Protein AF-A0A219AH84-F1 (afdb_monomer_lite)

Foldseek 3Di:
DQPFDPVQWDWDQDPNWIKTFDTPFLVNQVVVCVVQVWDKFKWKLAQLDPDIDTDCPQVCVVVRHFKDKDLDDQKDKAFPPHPCPVVCPVVLVVLVVVLVPDDPVVVVVDCQVVQSVARKIFMGGNNHGDDIGHLVNQSNPRSMMMMGMIITGDDD

Sequence (156 aa):
METFNSEKLSSYQIDRQKVATGFATYTDTESYAAKFGGKVVEIGFRDGNYNPEITSDGRLIEKKLYYFVDAGPEYRFIHSSDAGFRHYADELQKIKAKIDQLSPEEKYISNAEIEIAEDPIIVLKNNHFESVTSRERSKYLKHAKVYEIGVLLPQS

Radius of gyration: 16.6 Å; chains: 1; bounding box: 40×35×42 Å

Secondary structure (DSSP, 8-state):
---S-GGG-EEEEETTEEEEE--SSHHHHHHHHHHHT-EEEEEEE-SSSS--EEE-TT-HHHHT-SEEEE--TTEEEEETTSGGGGGGHHHHHHHHHHHHTS-HHHHHH-SHHHHHHSSEEEEEETTEEEEEEEHHHHTT-TT-EEEEEEEEPPP-

pLDDT: mean 88.36, std 8.26, range [47.28, 97.0]

Structure (mmCIF, N/CA/C/O backbone):
data_AF-A0A219AH84-F1
#
_entry.id   AF-A0A219AH84-F1
#
loop_
_atom_site.group_PDB
_atom_site.id
_atom_site.type_symbol
_atom_site.label_atom_id
_atom_site.label_alt_id
_atom_site.label_comp_id
_atom_site.label_asym_id
_atom_site.label_entity_id
_atom_site.label_seq_id
_atom_site.pdbx_PDB_ins_code
_atom_site.Cartn_x
_atom_site.Cartn_y
_atom_site.Cartn_z
_atom_site.occupancy
_atom_site.B_iso_or_equiv
_atom_site.auth_seq_id
_atom_site.auth_comp_id
_atom_site.auth_asym_id
_atom_site.auth_atom_id
_atom_site.pdbx_PDB_model_num
ATOM 1 N N . MET A 1 1 ? 7.864 6.884 22.833 1.00 47.28 1 MET A N 1
ATOM 2 C CA . MET A 1 1 ? 8.311 7.437 21.541 1.00 47.28 1 MET A CA 1
ATOM 3 C C . MET A 1 1 ? 7.190 7.149 20.560 1.00 47.28 1 MET A C 1
ATOM 5 O O . MET A 1 1 ? 6.780 5.998 20.497 1.00 47.28 1 MET A O 1
ATOM 9 N N . GLU A 1 2 ? 6.591 8.165 19.941 1.00 50.84 2 GLU A N 1
ATOM 10 C CA . GLU A 1 2 ? 5.538 7.943 18.938 1.00 50.84 2 GLU A CA 1
ATOM 11 C C . GLU A 1 2 ? 6.154 7.223 17.735 1.00 50.84 2 GLU A C 1
ATOM 13 O O . GLU A 1 2 ? 7.201 7.647 17.251 1.00 50.84 2 GLU A O 1
ATOM 18 N N . THR A 1 3 ? 5.568 6.103 17.306 1.00 62.75 3 THR A N 1
ATOM 19 C CA . THR A 1 3 ? 6.113 5.299 16.197 1.00 62.75 3 THR A CA 1
ATOM 20 C C . THR A 1 3 ? 5.530 5.696 14.840 1.00 62.75 3 THR A C 1
ATOM 22 O O . THR A 1 3 ? 6.098 5.361 13.810 1.00 62.75 3 THR A O 1
ATOM 25 N N . PHE A 1 4 ? 4.445 6.478 14.831 1.00 69.19 4 PHE A N 1
ATOM 26 C CA . PHE A 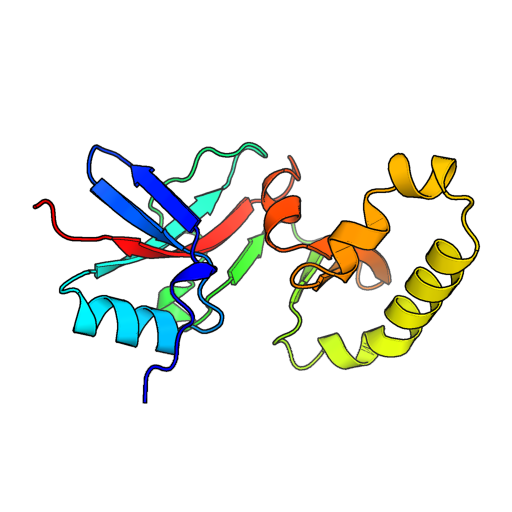1 4 ? 3.717 6.886 13.631 1.00 69.19 4 PHE A CA 1
ATOM 27 C C . PHE A 1 4 ? 3.743 8.405 13.421 1.00 69.19 4 PHE A C 1
ATOM 29 O O . PHE A 1 4 ? 3.732 9.181 14.376 1.00 69.19 4 PHE A O 1
ATOM 36 N N . ASN A 1 5 ? 3.716 8.836 12.157 1.00 76.50 5 ASN A N 1
ATOM 37 C CA . ASN A 1 5 ? 3.575 10.243 11.781 1.00 76.50 5 ASN A CA 1
ATOM 38 C C . ASN A 1 5 ? 2.109 10.542 11.427 1.00 76.50 5 ASN A C 1
ATOM 40 O O . ASN A 1 5 ? 1.642 10.182 10.347 1.00 76.50 5 ASN A O 1
ATOM 44 N N . SER A 1 6 ? 1.388 11.206 12.333 1.00 73.38 6 SER A N 1
ATOM 45 C CA . SER A 1 6 ? -0.038 11.511 12.163 1.00 73.38 6 SER A CA 1
ATOM 46 C C . SER A 1 6 ? -0.350 12.512 11.047 1.00 73.38 6 SER A C 1
ATOM 48 O O . SER A 1 6 ? -1.476 12.517 10.564 1.00 73.38 6 SER A O 1
ATOM 50 N N . GLU A 1 7 ? 0.610 13.339 10.623 1.00 72.69 7 GLU A N 1
ATOM 51 C CA . GLU A 1 7 ? 0.409 14.350 9.571 1.00 72.69 7 GLU A CA 1
ATOM 52 C C . GLU A 1 7 ? 0.333 13.735 8.167 1.00 72.69 7 GLU A C 1
ATOM 54 O O . GLU A 1 7 ? -0.175 14.363 7.243 1.00 72.69 7 GLU A O 1
ATOM 59 N N . LYS A 1 8 ? 0.821 12.498 8.006 1.00 80.62 8 LYS A N 1
ATOM 60 C CA . LYS A 1 8 ? 0.811 11.764 6.731 1.00 80.62 8 LYS A CA 1
ATOM 61 C C . LYS A 1 8 ? -0.364 10.796 6.587 1.00 80.62 8 LYS A C 1
ATOM 63 O O . LYS A 1 8 ? -0.495 10.156 5.547 1.00 80.62 8 LYS A O 1
ATOM 68 N N . LEU A 1 9 ? -1.192 10.652 7.623 1.00 88.50 9 LEU A N 1
ATOM 69 C CA . LEU A 1 9 ? -2.322 9.729 7.592 1.00 88.50 9 LEU A CA 1
ATOM 70 C C . LEU A 1 9 ? -3.469 10.309 6.767 1.00 88.50 9 LEU A C 1
ATOM 72 O O . LEU A 1 9 ? -3.848 11.470 6.919 1.00 88.50 9 LEU A O 1
ATOM 76 N N . SER A 1 10 ? -4.075 9.458 5.947 1.00 89.38 10 SER A N 1
ATOM 77 C CA . SER A 1 10 ? -5.316 9.784 5.249 1.00 89.38 10 SER A CA 1
ATOM 78 C C . SER A 1 10 ? -6.511 9.512 6.157 1.00 89.38 10 SER A C 1
ATOM 80 O O . SER A 1 10 ? -6.451 8.664 7.045 1.00 89.38 10 SER A O 1
ATOM 82 N N . SER A 1 11 ? -7.598 10.260 5.978 1.00 90.88 11 SER A N 1
ATOM 83 C CA . SER A 1 11 ? -8.825 10.104 6.762 1.00 90.88 11 SER A CA 1
ATOM 84 C C . SER A 1 11 ? -10.038 9.975 5.852 1.00 90.88 11 SER A C 1
ATOM 86 O O . SER A 1 11 ? -10.267 10.835 5.005 1.00 90.88 11 SER A O 1
ATOM 88 N N . TYR A 1 12 ? -10.848 8.950 6.091 1.00 90.56 12 TYR A N 1
ATOM 89 C CA . TYR A 1 12 ? -12.083 8.671 5.363 1.00 90.56 12 TYR A CA 1
ATOM 90 C C . TYR A 1 12 ? -13.289 8.713 6.292 1.00 90.56 12 TYR A C 1
ATOM 92 O O . TYR A 1 12 ? -13.172 8.452 7.488 1.00 90.56 12 TYR A O 1
ATOM 100 N N . GLN A 1 13 ? -14.450 9.031 5.730 1.00 90.8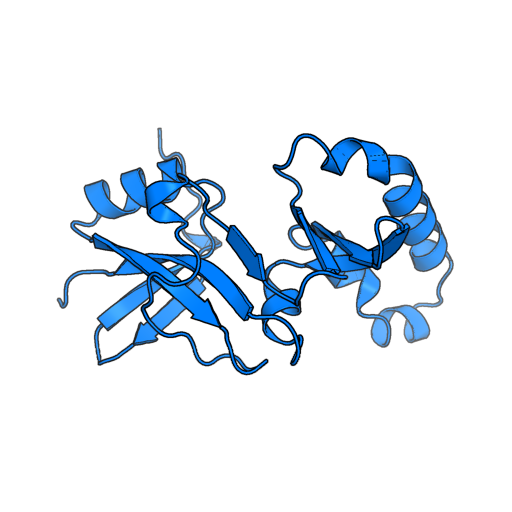8 13 GLN A N 1
ATOM 101 C CA . GLN A 1 13 ? -15.744 8.877 6.387 1.00 90.88 13 GLN A CA 1
ATOM 102 C C . GLN A 1 13 ? -16.456 7.682 5.760 1.00 90.88 13 GLN A C 1
ATOM 104 O O . GLN A 1 13 ? -16.805 7.731 4.584 1.00 90.88 13 GLN A O 1
ATOM 109 N N . ILE A 1 14 ? -16.663 6.626 6.545 1.00 89.62 14 ILE A N 1
ATOM 110 C CA . ILE A 1 14 ? -17.381 5.411 6.144 1.00 89.62 14 ILE A CA 1
ATOM 111 C C . ILE A 1 14 ? -18.505 5.213 7.156 1.00 89.62 14 ILE A C 1
ATOM 113 O O . ILE A 1 14 ? -18.240 5.162 8.353 1.00 89.62 14 ILE A O 1
ATOM 117 N N . ASP A 1 15 ? -19.760 5.183 6.706 1.00 84.62 15 ASP A N 1
ATOM 118 C CA . ASP A 1 15 ? -20.942 4.992 7.564 1.00 84.62 15 ASP A CA 1
ATOM 119 C C . ASP A 1 15 ? -20.972 5.886 8.825 1.00 84.62 15 ASP A C 1
ATOM 121 O O . ASP A 1 15 ? -21.361 5.466 9.915 1.00 84.62 15 ASP A O 1
ATOM 125 N N . ARG A 1 16 ? -20.577 7.162 8.667 1.00 85.31 16 ARG A N 1
ATOM 126 C CA . ARG A 1 16 ? -20.456 8.184 9.738 1.00 85.31 16 ARG A CA 1
ATOM 127 C C . ARG A 1 16 ? -19.352 7.911 10.764 1.00 85.31 16 ARG A C 1
ATOM 129 O O . ARG A 1 16 ? -19.381 8.459 11.868 1.00 85.31 16 ARG A O 1
ATOM 136 N N . GLN A 1 17 ? -18.402 7.048 10.444 1.00 88.94 17 GLN A N 1
ATOM 137 C CA . GLN A 1 17 ? -17.237 6.766 11.268 1.00 88.94 17 GLN A CA 1
ATOM 138 C C . GLN A 1 17 ? -15.980 7.211 10.533 1.00 88.94 17 GLN A C 1
ATOM 140 O O . GLN A 1 17 ? -15.840 7.045 9.319 1.00 88.94 17 GLN A O 1
ATOM 145 N N . LYS A 1 18 ? -15.056 7.810 11.286 1.00 93.88 18 LYS A N 1
ATOM 146 C CA . LYS A 1 18 ? -13.778 8.250 10.741 1.00 93.88 18 LYS A CA 1
ATOM 147 C C . LYS A 1 18 ? -12.811 7.073 10.732 1.00 93.88 18 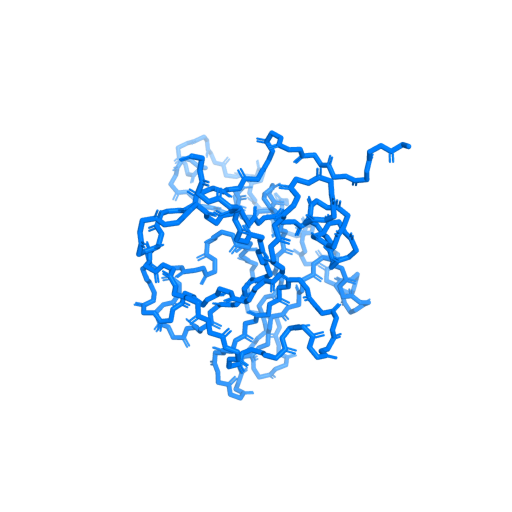LYS A C 1
ATOM 149 O O . LYS A 1 18 ? -12.573 6.466 11.773 1.00 93.88 18 LYS A O 1
ATOM 154 N N . VAL A 1 19 ? -12.218 6.795 9.581 1.00 94.94 19 VAL A N 1
ATOM 155 C CA . VAL A 1 19 ? -11.148 5.809 9.432 1.00 94.94 19 VAL A CA 1
ATOM 156 C C . VAL A 1 19 ? -9.859 6.528 9.079 1.00 94.94 19 VAL A C 1
ATOM 158 O O . VAL A 1 19 ? -9.829 7.269 8.103 1.00 94.94 19 VAL A O 1
ATOM 161 N N . ALA A 1 20 ? -8.800 6.309 9.853 1.00 94.62 20 ALA A N 1
ATOM 162 C CA . ALA A 1 20 ? -7.449 6.726 9.495 1.00 94.62 20 ALA A CA 1
ATOM 163 C C . ALA A 1 20 ? -6.732 5.598 8.734 1.00 94.62 20 ALA A C 1
ATOM 165 O O . ALA A 1 20 ? -6.836 4.444 9.142 1.00 94.62 20 ALA A O 1
ATOM 166 N N . THR A 1 21 ? -5.998 5.908 7.666 1.00 93.00 21 THR A N 1
ATOM 167 C CA . THR A 1 21 ? -5.154 4.961 6.907 1.00 93.00 21 THR A CA 1
ATOM 168 C C . THR A 1 21 ? -3.811 5.604 6.540 1.00 93.00 21 THR A C 1
ATOM 170 O O . THR A 1 21 ? -3.520 6.725 6.956 1.00 93.00 21 THR A O 1
ATOM 173 N N . GLY A 1 22 ? -2.974 4.907 5.763 1.00 89.94 22 GLY A N 1
ATOM 174 C CA . GLY A 1 22 ? -1.649 5.404 5.371 1.00 89.94 22 GLY A CA 1
ATOM 175 C C . GLY A 1 22 ? -0.548 5.093 6.388 1.00 89.94 22 GLY A C 1
ATOM 176 O O . GLY A 1 22 ? 0.512 5.711 6.368 1.00 89.94 22 GLY A O 1
ATOM 177 N N . PHE A 1 23 ? -0.781 4.138 7.292 1.00 91.81 23 PHE A N 1
ATOM 178 C CA . PHE A 1 23 ? 0.236 3.682 8.239 1.00 91.81 23 PHE A CA 1
ATOM 179 C C . PHE A 1 23 ? 1.404 3.004 7.514 1.00 91.81 23 PHE A C 1
ATOM 181 O O . PHE A 1 23 ? 1.195 2.256 6.554 1.00 91.81 23 PHE A O 1
ATOM 188 N N . ALA A 1 24 ? 2.624 3.256 7.996 1.00 87.44 24 ALA A N 1
ATOM 189 C CA . ALA A 1 24 ? 3.857 2.702 7.435 1.00 87.44 24 ALA A CA 1
ATOM 190 C C . ALA A 1 24 ? 4.081 1.235 7.829 1.00 87.44 24 ALA A C 1
ATOM 192 O O . ALA A 1 24 ? 4.762 0.497 7.122 1.00 87.44 24 ALA A O 1
ATOM 193 N N . THR A 1 25 ? 3.517 0.807 8.962 1.00 90.06 25 THR A N 1
ATOM 194 C CA . THR A 1 25 ? 3.603 -0.570 9.447 1.00 90.06 25 THR A CA 1
ATOM 195 C C . THR A 1 25 ? 2.301 -1.012 10.113 1.00 90.06 25 THR A C 1
ATOM 197 O O . THR A 1 25 ? 1.468 -0.200 10.530 1.00 90.06 25 THR A O 1
ATOM 200 N N . TYR A 1 26 ? 2.130 -2.327 10.260 1.00 92.12 26 TYR A N 1
ATOM 201 C CA . TYR A 1 26 ? 1.010 -2.881 11.020 1.00 92.12 26 TYR A CA 1
ATOM 202 C C . TYR A 1 26 ? 1.079 -2.462 12.502 1.00 92.12 26 TYR A C 1
ATOM 204 O O . TYR A 1 26 ? 0.086 -2.016 13.070 1.00 92.12 26 TYR A O 1
ATOM 212 N N . THR A 1 27 ? 2.276 -2.480 13.095 1.00 93.56 27 THR A N 1
ATOM 213 C CA . THR A 1 27 ? 2.520 -2.070 14.489 1.00 93.56 27 THR A CA 1
ATOM 214 C C . THR A 1 27 ? 2.146 -0.609 14.755 1.00 93.56 27 THR A C 1
ATOM 216 O O . THR A 1 27 ? 1.616 -0.287 15.820 1.00 93.56 27 THR A O 1
ATOM 219 N N . ASP A 1 28 ? 2.384 0.286 13.794 1.00 93.00 28 ASP A N 1
ATOM 220 C CA . ASP A 1 28 ? 1.975 1.693 13.895 1.00 93.00 28 ASP A CA 1
ATOM 221 C C . ASP A 1 28 ? 0.460 1.842 13.977 1.00 93.00 28 ASP A C 1
ATOM 223 O O . ASP A 1 28 ? -0.050 2.670 14.730 1.00 93.00 28 ASP A O 1
ATOM 227 N N . THR A 1 29 ? -0.252 0.992 13.244 1.00 93.81 29 THR A N 1
ATOM 228 C CA . THR A 1 29 ? -1.714 0.944 13.236 1.00 93.81 29 THR A CA 1
ATOM 229 C C . THR A 1 29 ? -2.246 0.476 14.589 1.00 93.81 29 THR A C 1
ATOM 231 O O . THR A 1 29 ? -3.134 1.111 15.157 1.00 93.81 29 THR A O 1
ATOM 234 N N . GLU A 1 30 ? -1.666 -0.591 15.151 1.00 95.06 30 GLU A N 1
ATOM 235 C CA . GLU A 1 30 ? -2.014 -1.082 16.492 1.00 95.06 30 GLU A CA 1
ATOM 236 C C . GLU A 1 30 ? -1.734 -0.026 17.568 1.00 95.06 30 GLU A C 1
ATOM 238 O O . GLU A 1 30 ? -2.574 0.232 18.432 1.00 95.06 30 GLU A O 1
ATOM 243 N N . SER A 1 31 ? -0.580 0.639 17.481 1.00 94.75 31 SER A N 1
ATOM 244 C CA . SER A 1 31 ? -0.180 1.695 18.416 1.00 94.75 31 SER A CA 1
ATOM 245 C C . SER A 1 31 ? -1.119 2.900 18.348 1.00 94.75 31 SER A C 1
ATOM 247 O O . SER A 1 31 ? -1.495 3.456 19.382 1.00 94.75 31 SER A O 1
ATOM 249 N N . TYR A 1 32 ? -1.535 3.294 17.142 1.00 94.94 32 TYR A N 1
ATOM 250 C CA . TYR A 1 32 ? -2.505 4.367 16.939 1.00 94.94 32 TYR A CA 1
ATOM 251 C C . TYR A 1 32 ? -3.885 3.984 17.492 1.00 94.94 32 TYR A C 1
ATOM 253 O O . TYR A 1 32 ? -4.485 4.757 18.239 1.00 94.94 32 TYR A O 1
ATOM 261 N N . ALA A 1 33 ? -4.367 2.772 17.201 1.00 94.81 33 ALA A N 1
ATOM 262 C CA . ALA A 1 33 ? -5.632 2.264 17.727 1.00 94.81 33 ALA A CA 1
ATOM 263 C C . ALA A 1 33 ? -5.650 2.263 19.263 1.00 94.81 33 ALA A C 1
ATOM 265 O O . ALA A 1 33 ? -6.580 2.798 19.864 1.00 94.81 33 ALA A O 1
ATOM 266 N N . ALA A 1 34 ? -4.589 1.757 19.900 1.00 94.50 34 ALA A N 1
ATOM 267 C CA . ALA A 1 34 ? -4.464 1.737 21.355 1.00 94.50 34 ALA A CA 1
ATOM 268 C C . ALA A 1 34 ? -4.436 3.148 21.967 1.00 94.50 34 ALA A C 1
ATOM 270 O O . ALA A 1 34 ? -5.069 3.385 22.994 1.00 94.50 34 ALA A O 1
ATOM 271 N N . LYS A 1 35 ? -3.737 4.099 21.331 1.00 93.81 35 LYS A N 1
ATOM 272 C CA . LYS A 1 35 ? -3.624 5.480 21.824 1.00 93.81 35 LYS A CA 1
ATOM 273 C C . LYS A 1 35 ? -4.945 6.249 21.748 1.00 93.81 35 LYS A C 1
ATOM 275 O O . LYS A 1 35 ? -5.242 7.026 22.651 1.00 93.81 35 LYS A O 1
ATOM 280 N N . PHE A 1 36 ? -5.712 6.060 20.676 1.00 92.44 36 PHE A N 1
ATOM 281 C CA . PHE A 1 36 ? -6.927 6.836 20.398 1.00 92.44 36 PHE A CA 1
ATOM 282 C C . PHE A 1 36 ? -8.230 6.065 20.662 1.00 92.44 36 PHE A C 1
ATOM 284 O O . PHE A 1 36 ? -9.305 6.549 20.316 1.00 92.44 36 PHE A O 1
ATOM 291 N N . GLY A 1 37 ? -8.152 4.872 21.266 1.00 93.06 37 GLY A N 1
ATOM 292 C CA . GLY A 1 37 ? -9.321 4.034 21.560 1.00 93.06 37 GLY A CA 1
ATOM 293 C C . GLY A 1 37 ? -10.043 3.527 20.307 1.00 93.06 37 GLY A C 1
ATOM 294 O O . GLY A 1 37 ? -11.253 3.316 20.335 1.00 93.06 37 GLY A O 1
ATOM 295 N N . GLY A 1 38 ? -9.319 3.388 19.195 1.00 94.00 38 GLY A N 1
ATOM 296 C CA . GLY A 1 38 ? -9.849 2.924 17.918 1.00 94.00 38 GLY A CA 1
ATOM 297 C C . GLY A 1 38 ? -9.780 1.408 17.745 1.00 94.00 38 GLY A C 1
ATOM 298 O O . GLY A 1 38 ? -9.215 0.681 18.562 1.00 94.00 38 GLY A O 1
ATOM 299 N N . LYS A 1 39 ? -10.329 0.928 16.629 1.00 96.12 39 LYS A N 1
ATOM 300 C CA . LYS A 1 39 ? -10.281 -0.478 16.214 1.00 96.12 39 LYS A CA 1
ATOM 301 C C . LYS A 1 39 ? -9.484 -0.616 14.921 1.00 96.12 39 LYS A C 1
ATOM 303 O O . LYS A 1 39 ? -9.755 0.093 13.956 1.00 96.12 39 LYS A O 1
ATOM 308 N N . VAL A 1 40 ? -8.540 -1.555 14.889 1.00 96.88 40 VAL A N 1
ATOM 309 C CA . VAL A 1 40 ? -7.826 -1.923 13.659 1.00 96.88 40 VAL A CA 1
ATOM 310 C C . VAL A 1 40 ? -8.803 -2.596 12.692 1.00 96.88 40 VAL A C 1
ATOM 312 O O . VAL A 1 40 ? -9.520 -3.526 13.070 1.00 96.88 40 VAL A O 1
ATOM 315 N N . VAL A 1 41 ? -8.852 -2.101 11.459 1.00 96.75 41 VAL A N 1
ATOM 316 C CA . VAL A 1 41 ? -9.743 -2.567 10.389 1.00 96.75 41 VAL A CA 1
ATOM 317 C C . VAL A 1 41 ? -8.983 -2.656 9.069 1.00 96.75 41 VAL A C 1
ATOM 319 O O . VAL A 1 41 ? -7.973 -1.984 8.884 1.00 96.75 41 VAL A O 1
ATOM 322 N N . GLU A 1 42 ? -9.480 -3.465 8.139 1.00 96.69 42 GLU A N 1
ATOM 323 C CA . GLU A 1 42 ? -9.005 -3.478 6.755 1.00 96.69 42 GLU A CA 1
ATOM 324 C C . GLU A 1 42 ? -9.931 -2.650 5.876 1.00 96.69 42 GLU A C 1
ATOM 326 O O . GLU A 1 42 ? -11.154 -2.715 6.008 1.00 96.69 42 GLU A O 1
ATOM 331 N N . ILE A 1 43 ? -9.330 -1.893 4.967 1.00 95.75 43 ILE A N 1
ATOM 332 C CA . ILE A 1 43 ? -10.010 -1.032 4.010 1.00 95.75 43 ILE A CA 1
ATOM 333 C C . ILE A 1 43 ? -9.660 -1.495 2.604 1.00 95.75 43 ILE A C 1
ATOM 335 O O . ILE A 1 43 ? -8.488 -1.690 2.291 1.00 95.75 43 ILE A O 1
ATOM 339 N N . GLY A 1 44 ? -10.671 -1.672 1.760 1.00 95.19 44 GLY A N 1
ATOM 340 C CA . GLY A 1 44 ? -10.528 -2.033 0.357 1.00 95.19 44 GLY A CA 1
ATOM 341 C C . GLY A 1 44 ? -10.899 -0.880 -0.573 1.00 95.19 44 GLY A C 1
ATOM 342 O O . GLY A 1 44 ? -11.914 -0.222 -0.366 1.00 95.19 44 GLY A O 1
ATOM 343 N N . PHE A 1 45 ? -10.106 -0.697 -1.626 1.00 94.38 45 PHE A N 1
ATOM 344 C CA . PHE A 1 45 ? -10.382 0.127 -2.803 1.00 94.38 45 PHE A CA 1
ATOM 345 C C . PHE A 1 45 ? -10.478 -0.831 -3.996 1.00 94.38 45 PHE A C 1
ATOM 347 O O . PHE A 1 45 ? -9.465 -1.360 -4.459 1.00 94.38 45 PHE A O 1
ATOM 354 N N . ARG A 1 46 ? -11.703 -1.163 -4.421 1.00 92.00 46 ARG A N 1
ATOM 355 C CA . ARG A 1 46 ? -11.965 -2.344 -5.276 1.00 92.00 46 ARG A CA 1
ATOM 356 C C . ARG A 1 46 ? -12.481 -2.018 -6.676 1.00 92.00 46 ARG A C 1
ATOM 358 O O . ARG A 1 46 ? -12.597 -2.924 -7.496 1.00 92.00 46 ARG A O 1
ATOM 365 N N . ASP A 1 47 ? -12.809 -0.760 -6.945 1.00 85.44 47 ASP A N 1
ATOM 366 C CA . ASP A 1 47 ? -13.477 -0.310 -8.171 1.00 85.44 47 ASP A CA 1
ATOM 367 C C . ASP A 1 47 ? -12.604 0.616 -9.038 1.00 85.44 47 ASP A C 1
ATOM 369 O O . ASP A 1 47 ? -13.076 1.168 -10.035 1.00 85.44 47 ASP A O 1
ATOM 373 N N . GLY A 1 48 ? -11.329 0.790 -8.673 1.00 81.88 48 GLY A N 1
ATOM 374 C CA . GLY A 1 48 ? -10.431 1.749 -9.317 1.00 81.88 48 GLY A CA 1
ATOM 375 C C . GLY A 1 48 ? -10.800 3.209 -9.045 1.00 81.88 48 GLY A C 1
ATOM 376 O O . GLY A 1 48 ? -10.347 4.089 -9.777 1.00 81.88 48 GLY A O 1
ATOM 377 N N . ASN A 1 49 ? -11.636 3.469 -8.036 1.00 82.44 49 ASN A N 1
ATOM 378 C CA . ASN A 1 49 ? -11.974 4.801 -7.564 1.00 82.44 49 ASN A CA 1
ATOM 379 C C . ASN A 1 49 ? -11.694 4.925 -6.063 1.00 82.44 49 ASN A C 1
ATOM 381 O O . ASN A 1 49 ? -11.376 3.973 -5.350 1.00 82.44 49 ASN A O 1
ATOM 385 N N . TYR A 1 50 ? -11.844 6.148 -5.568 1.00 79.56 50 TYR A N 1
ATOM 386 C CA . TYR A 1 50 ? -11.588 6.495 -4.179 1.00 79.56 50 TYR A CA 1
ATOM 387 C C . TYR A 1 50 ? -12.809 6.232 -3.280 1.00 79.56 50 TYR A C 1
ATOM 389 O O . TYR A 1 50 ? -13.289 7.125 -2.585 1.00 79.56 50 TYR A O 1
ATOM 397 N N . ASN A 1 51 ? -13.313 4.996 -3.323 1.00 87.88 51 ASN A N 1
ATOM 398 C CA . ASN A 1 51 ? -14.477 4.528 -2.568 1.00 87.88 51 ASN A CA 1
ATOM 399 C C . ASN A 1 51 ? -14.036 3.467 -1.543 1.00 87.88 51 ASN A C 1
ATOM 401 O O . ASN A 1 51 ? -14.132 2.271 -1.821 1.00 87.88 51 ASN A O 1
ATOM 405 N N . PRO A 1 52 ? -13.480 3.879 -0.387 1.00 91.94 52 PRO A N 1
ATOM 406 C CA . PRO A 1 52 ? -12.995 2.943 0.616 1.00 91.94 52 PRO A CA 1
ATOM 407 C C . PRO A 1 52 ? -14.152 2.210 1.298 1.00 91.94 52 PRO A C 1
ATOM 409 O O . PRO A 1 52 ? -15.131 2.823 1.723 1.00 91.94 52 PRO A O 1
ATOM 412 N N . GLU A 1 53 ? -13.991 0.905 1.488 1.00 94.19 53 GLU A N 1
ATOM 413 C CA . GLU A 1 53 ? -14.956 0.053 2.184 1.00 94.19 53 GLU A CA 1
ATOM 414 C C . GLU A 1 53 ? -14.252 -0.786 3.248 1.00 94.19 53 GLU A C 1
ATOM 416 O O . GLU A 1 53 ? -13.157 -1.299 3.016 1.00 94.19 53 GLU A O 1
ATOM 421 N N . ILE A 1 54 ? -14.883 -0.969 4.410 1.00 95.19 54 ILE A N 1
ATOM 422 C CA . ILE A 1 54 ? -14.373 -1.906 5.416 1.00 95.19 54 ILE A CA 1
ATOM 423 C C . ILE A 1 54 ? -14.557 -3.331 4.887 1.00 95.19 54 ILE A C 1
ATOM 425 O O . ILE A 1 54 ? -15.652 -3.716 4.480 1.00 95.19 54 ILE A O 1
ATOM 429 N N . THR A 1 55 ? -13.490 -4.124 4.902 1.00 95.69 55 THR A N 1
ATOM 430 C CA . THR A 1 55 ? -13.487 -5.499 4.385 1.00 95.69 55 THR A CA 1
ATOM 431 C C . THR A 1 55 ? -12.577 -6.396 5.227 1.00 95.69 55 THR A C 1
ATOM 433 O O . THR A 1 55 ? -12.038 -5.968 6.241 1.00 95.69 55 THR A O 1
ATOM 436 N N . SER A 1 56 ? -12.437 -7.657 4.831 1.00 95.44 56 SER A N 1
ATOM 437 C CA . SER A 1 56 ? -11.395 -8.587 5.278 1.00 95.44 56 SER A CA 1
ATOM 438 C C . SER A 1 56 ? -10.824 -9.415 4.116 1.00 95.44 56 SER A C 1
ATOM 440 O O . SER A 1 56 ? -10.122 -10.401 4.338 1.00 95.44 56 SER A O 1
ATOM 442 N N . ASP A 1 57 ? -11.152 -9.063 2.867 1.00 95.12 57 ASP A N 1
ATOM 443 C CA . ASP A 1 57 ? -10.792 -9.845 1.674 1.00 95.12 57 ASP A CA 1
ATOM 444 C C . ASP A 1 57 ? -9.265 -9.937 1.477 1.00 95.12 57 ASP A C 1
ATOM 446 O O . ASP A 1 57 ? -8.740 -10.954 1.011 1.00 95.12 57 ASP A O 1
ATOM 450 N N . GLY A 1 58 ? -8.533 -8.885 1.861 1.00 92.31 58 GLY A N 1
ATOM 451 C CA . GLY A 1 58 ? -7.074 -8.823 1.759 1.00 92.31 58 GLY A CA 1
ATOM 452 C C . GLY A 1 58 ? -6.347 -9.690 2.796 1.00 92.31 58 GLY A C 1
ATOM 453 O O . GLY A 1 58 ? -5.222 -10.153 2.542 1.00 92.31 58 GLY A O 1
ATOM 454 N N . ARG A 1 59 ? -6.999 -9.971 3.935 1.00 95.44 59 ARG A N 1
ATOM 455 C CA . ARG A 1 59 ? -6.452 -10.712 5.087 1.00 95.44 59 ARG A CA 1
ATOM 456 C C . ARG A 1 59 ? -5.176 -10.074 5.644 1.00 95.44 59 ARG A C 1
ATOM 458 O O . ARG A 1 59 ? -4.233 -10.770 6.019 1.00 95.44 59 ARG A O 1
ATOM 465 N N . LEU A 1 60 ? -5.106 -8.748 5.634 1.00 94.75 60 LEU A N 1
ATOM 466 C CA . LEU A 1 60 ? -3.970 -7.965 6.127 1.00 94.75 60 LEU A CA 1
ATOM 467 C C . LEU A 1 60 ? -3.766 -8.154 7.633 1.00 94.75 60 LEU A C 1
ATOM 469 O O . LEU A 1 60 ? -2.630 -8.354 8.047 1.00 94.75 60 LEU A O 1
ATOM 473 N N . ILE A 1 61 ? -4.834 -8.157 8.435 1.00 95.31 61 ILE A N 1
ATOM 474 C CA . ILE A 1 61 ? -4.789 -8.365 9.892 1.00 95.31 61 ILE A CA 1
ATOM 475 C C . ILE A 1 61 ? -4.193 -9.735 10.210 1.00 95.31 61 ILE A C 1
ATOM 477 O O . ILE A 1 61 ? -3.249 -9.841 10.991 1.00 95.31 61 ILE A O 1
ATOM 481 N N . GLU A 1 62 ? -4.693 -10.784 9.555 1.00 94.56 62 GLU A N 1
ATOM 482 C CA . GLU A 1 62 ? -4.205 -12.155 9.743 1.00 94.56 62 GLU A CA 1
ATOM 483 C C . GLU A 1 62 ? -2.726 -12.292 9.359 1.00 94.56 62 GLU A C 1
ATOM 485 O O . GLU A 1 62 ? -1.950 -12.944 10.057 1.00 94.56 62 GLU A O 1
ATOM 490 N N . LYS A 1 63 ? -2.323 -11.650 8.256 1.00 92.44 63 LYS A N 1
ATOM 491 C CA . LYS A 1 63 ? -0.948 -11.682 7.739 1.00 92.44 63 LYS A CA 1
ATOM 492 C C . LYS A 1 63 ? -0.018 -10.663 8.409 1.00 92.44 63 LYS A C 1
ATOM 494 O O . LYS A 1 63 ? 1.174 -10.668 8.113 1.00 92.44 63 LYS A O 1
ATOM 499 N N . LYS A 1 64 ? -0.542 -9.786 9.274 1.00 93.06 64 LYS A N 1
ATOM 500 C CA . LYS A 1 64 ? 0.154 -8.613 9.837 1.00 93.06 64 LYS A CA 1
ATOM 501 C C . LYS A 1 64 ? 0.792 -7.716 8.767 1.00 93.06 64 LYS A C 1
ATOM 503 O O . LYS A 1 64 ? 1.898 -7.205 8.938 1.00 93.06 64 LYS A O 1
ATOM 508 N N . LEU A 1 65 ? 0.088 -7.541 7.652 1.00 91.12 65 LEU A N 1
ATOM 509 C CA . LEU A 1 65 ? 0.456 -6.629 6.571 1.00 91.12 65 LEU A CA 1
ATOM 510 C C . LEU A 1 65 ? -0.294 -5.308 6.733 1.00 91.12 65 LEU A C 1
ATOM 512 O O . LEU A 1 65 ? -1.387 -5.267 7.287 1.00 91.12 65 LEU A O 1
ATOM 516 N N . TYR A 1 66 ? 0.276 -4.222 6.226 1.00 91.69 66 TYR A N 1
ATOM 517 C CA . TYR A 1 66 ? -0.367 -2.903 6.243 1.00 91.69 66 TYR A CA 1
ATOM 518 C C . TYR A 1 66 ? -0.883 -2.466 4.866 1.00 91.69 66 TYR A C 1
ATOM 520 O O . TYR A 1 66 ? -1.653 -1.510 4.769 1.00 91.69 66 TYR A O 1
ATOM 528 N N . TYR A 1 67 ? -0.464 -3.169 3.814 1.00 93.19 67 TYR A N 1
ATOM 529 C CA . TYR A 1 67 ? -0.797 -2.895 2.426 1.00 93.19 67 TYR A CA 1
ATOM 530 C C . TYR A 1 67 ? -0.743 -4.192 1.611 1.00 93.19 67 TYR A C 1
ATOM 532 O O . TYR A 1 67 ? 0.123 -5.039 1.845 1.00 93.19 67 TYR A O 1
ATOM 540 N N . PHE A 1 68 ? -1.665 -4.358 0.666 1.00 94.06 68 PHE A N 1
ATOM 541 C CA . PHE A 1 68 ? -1.683 -5.477 -0.273 1.00 94.06 68 PHE A CA 1
ATOM 542 C C . PHE A 1 68 ? -2.461 -5.103 -1.538 1.00 94.06 68 PHE A C 1
ATOM 544 O O . PHE A 1 68 ? -3.437 -4.360 -1.472 1.00 94.06 68 PHE A O 1
ATOM 551 N N . VAL A 1 69 ? -2.070 -5.664 -2.683 1.00 94.56 69 VAL A N 1
ATOM 552 C CA . VAL A 1 69 ? -2.792 -5.503 -3.951 1.00 94.56 69 VAL A CA 1
ATOM 553 C C . VAL A 1 69 ? -3.063 -6.865 -4.563 1.00 94.56 69 VAL A C 1
ATOM 555 O O . VAL A 1 69 ? -2.145 -7.668 -4.727 1.00 94.56 69 VAL A O 1
ATOM 558 N N . ASP A 1 70 ? -4.314 -7.090 -4.946 1.00 94.69 70 ASP A N 1
ATOM 559 C CA . ASP A 1 70 ? -4.734 -8.213 -5.777 1.00 94.69 70 ASP A CA 1
ATOM 560 C C . ASP A 1 70 ? -5.170 -7.694 -7.148 1.00 94.69 70 ASP A C 1
ATOM 562 O O . ASP A 1 70 ? -6.177 -7.001 -7.261 1.00 94.69 70 ASP A O 1
ATOM 566 N N . ALA A 1 71 ? -4.412 -8.024 -8.187 1.00 94.12 71 ALA A N 1
ATOM 567 C CA . ALA A 1 71 ? -4.704 -7.625 -9.561 1.00 94.12 71 ALA A CA 1
ATOM 568 C C . ALA A 1 71 ? -4.714 -8.826 -10.518 1.00 94.12 71 ALA A C 1
ATOM 570 O O . ALA A 1 71 ? -4.444 -8.668 -11.704 1.00 94.12 71 ALA A O 1
ATOM 571 N N . GLY A 1 72 ? -5.002 -10.027 -10.006 1.00 92.69 72 GLY A N 1
ATOM 572 C CA . GLY A 1 72 ? -4.949 -11.262 -10.787 1.00 92.69 72 GLY A CA 1
ATOM 573 C C . GLY A 1 72 ? -3.582 -11.962 -10.760 1.00 92.69 72 GLY A C 1
ATOM 574 O O . GLY A 1 72 ? -2.603 -11.429 -10.237 1.00 92.69 72 GLY A O 1
ATOM 575 N N . PRO A 1 73 ? -3.511 -13.199 -11.284 1.00 93.12 73 PRO A N 1
ATOM 576 C CA . PRO A 1 73 ? -2.343 -14.069 -11.145 1.00 93.12 73 PRO A CA 1
ATOM 577 C C . PRO A 1 73 ? -1.126 -13.603 -11.950 1.00 93.12 73 PRO A C 1
ATOM 579 O O . PRO A 1 73 ? 0.004 -13.946 -11.598 1.00 93.12 73 PRO A O 1
ATOM 582 N N . GLU A 1 74 ? -1.332 -12.848 -13.031 1.00 94.38 74 GLU A N 1
ATOM 583 C CA . GLU A 1 74 ? -0.240 -12.322 -13.845 1.00 94.38 74 GLU A CA 1
ATOM 584 C C . GLU A 1 74 ? 0.470 -11.126 -13.199 1.00 94.38 74 GLU A C 1
ATOM 586 O O . GLU A 1 74 ? 1.630 -10.873 -13.530 1.00 94.38 74 GLU A O 1
ATOM 591 N N . TYR A 1 75 ? -0.179 -10.414 -12.276 1.00 94.81 75 TYR A N 1
ATOM 592 C CA . TYR A 1 75 ? 0.368 -9.206 -11.667 1.00 94.81 75 TYR A CA 1
ATOM 593 C C . TYR A 1 75 ? 0.902 -9.457 -10.256 1.00 94.81 75 TYR A C 1
ATOM 595 O O . TYR A 1 75 ? 0.314 -10.175 -9.449 1.00 94.81 75 TYR A O 1
ATOM 603 N N . ARG A 1 76 ? 2.028 -8.818 -9.927 1.00 94.12 76 ARG A N 1
ATOM 604 C CA . ARG A 1 76 ? 2.560 -8.781 -8.559 1.00 94.12 76 ARG A CA 1
ATOM 605 C C . ARG A 1 76 ? 3.019 -7.377 -8.215 1.00 94.12 76 ARG A C 1
ATOM 607 O O . ARG A 1 76 ? 3.771 -6.774 -8.970 1.00 94.12 76 ARG A O 1
ATOM 614 N N . PHE A 1 77 ? 2.609 -6.905 -7.047 1.00 93.88 77 PHE A N 1
ATOM 615 C CA . PHE A 1 77 ? 3.001 -5.613 -6.501 1.00 93.88 77 PHE A CA 1
ATOM 616 C C . PHE A 1 77 ? 4.002 -5.863 -5.376 1.00 93.88 77 PHE A C 1
ATOM 618 O O . PHE A 1 77 ? 3.733 -6.668 -4.486 1.00 93.88 77 PHE A O 1
ATOM 625 N N . ILE A 1 78 ? 5.167 -5.226 -5.449 1.00 91.62 78 ILE A N 1
ATOM 626 C CA . ILE A 1 78 ? 6.232 -5.338 -4.449 1.00 91.62 78 ILE A CA 1
ATOM 627 C C . ILE A 1 78 ? 6.403 -3.962 -3.824 1.00 91.62 78 ILE A C 1
ATOM 629 O O . ILE A 1 78 ? 6.833 -3.020 -4.491 1.00 91.62 78 ILE A O 1
ATOM 633 N N . HIS A 1 79 ? 6.045 -3.850 -2.554 1.00 87.50 79 HIS A N 1
ATOM 634 C CA . HIS A 1 79 ? 6.164 -2.625 -1.787 1.00 87.50 79 HIS A CA 1
ATOM 635 C C . HIS A 1 79 ? 7.606 -2.415 -1.325 1.00 87.50 79 HIS A C 1
ATOM 637 O O . HIS A 1 79 ? 8.356 -3.367 -1.130 1.00 87.50 79 HIS A O 1
ATOM 643 N N . SER A 1 80 ? 7.975 -1.165 -1.053 1.00 79.81 80 SER A N 1
ATOM 644 C CA . SER A 1 80 ? 9.263 -0.768 -0.465 1.00 79.81 80 SER A CA 1
ATOM 645 C C . SER A 1 80 ? 9.687 -1.539 0.804 1.00 79.81 80 SER A C 1
ATOM 647 O O . SER A 1 80 ? 10.879 -1.605 1.110 1.00 79.81 80 SER A O 1
ATOM 649 N N . SER A 1 81 ? 8.745 -2.151 1.534 1.00 76.88 81 SER A N 1
ATOM 650 C CA . SER A 1 81 ? 9.007 -2.945 2.741 1.00 76.88 81 SER A CA 1
ATOM 651 C C . SER A 1 81 ? 9.268 -4.426 2.461 1.00 76.88 81 SER A C 1
ATOM 653 O O . SER A 1 81 ? 9.809 -5.123 3.322 1.00 76.88 81 SER A O 1
ATOM 655 N N . ASP A 1 82 ? 8.927 -4.916 1.269 1.00 83.94 82 ASP A N 1
ATOM 656 C CA . ASP A 1 82 ? 9.186 -6.291 0.875 1.00 83.94 82 ASP A CA 1
ATOM 657 C C . ASP A 1 82 ? 10.688 -6.509 0.667 1.00 83.94 82 ASP A C 1
ATOM 659 O O . ASP A 1 82 ? 11.376 -5.727 0.006 1.00 83.94 82 ASP A O 1
ATOM 663 N N . ALA A 1 83 ? 11.211 -7.638 1.155 1.00 84.25 83 ALA A N 1
ATOM 664 C CA . ALA A 1 83 ? 12.628 -7.981 0.999 1.00 84.25 83 ALA A CA 1
ATOM 665 C C . ALA A 1 83 ? 13.078 -7.992 -0.476 1.00 84.25 83 ALA A C 1
ATOM 667 O O . ALA A 1 83 ? 14.223 -7.657 -0.784 1.00 84.25 83 ALA A O 1
ATOM 668 N N . GLY A 1 84 ? 12.160 -8.334 -1.388 1.00 85.50 84 GLY A N 1
ATOM 669 C CA . GLY A 1 84 ? 12.408 -8.377 -2.825 1.00 85.50 84 GLY A CA 1
ATOM 670 C C . GLY A 1 84 ? 12.514 -7.007 -3.502 1.00 85.50 84 GLY A C 1
ATOM 671 O O . GLY A 1 84 ? 13.006 -6.936 -4.626 1.00 85.50 84 GLY A O 1
ATOM 672 N N . PHE A 1 85 ? 12.104 -5.920 -2.842 1.00 87.56 85 PHE A N 1
ATOM 673 C CA . PHE A 1 85 ? 12.089 -4.579 -3.432 1.00 87.56 85 PHE A CA 1
ATOM 674 C C . PHE A 1 85 ? 13.485 -4.103 -3.843 1.00 87.56 85 PHE A C 1
ATOM 676 O O . PHE A 1 85 ? 13.674 -3.533 -4.916 1.00 87.56 85 PHE A O 1
ATOM 683 N N . ARG A 1 86 ? 14.497 -4.405 -3.019 1.00 87.88 86 ARG A N 1
ATOM 684 C CA . ARG A 1 86 ? 15.887 -3.976 -3.246 1.00 87.88 86 ARG A CA 1
ATOM 685 C C . ARG A 1 86 ? 16.483 -4.509 -4.549 1.00 87.88 86 ARG A C 1
ATOM 687 O O . ARG A 1 86 ? 17.399 -3.889 -5.076 1.00 87.88 86 ARG A O 1
ATOM 694 N N . HIS A 1 87 ? 15.958 -5.609 -5.093 1.00 91.75 87 HIS A N 1
ATOM 695 C CA . HIS A 1 87 ? 16.406 -6.147 -6.381 1.00 91.75 87 HIS A CA 1
ATOM 696 C C . HIS A 1 87 ? 16.081 -5.233 -7.569 1.00 91.75 87 HIS A C 1
ATOM 698 O O . HIS A 1 87 ? 16.685 -5.382 -8.625 1.00 91.75 87 HIS A O 1
ATOM 704 N N . TYR A 1 88 ? 15.171 -4.274 -7.394 1.00 90.75 88 TYR A N 1
ATOM 705 C CA . TYR A 1 88 ? 14.745 -3.341 -8.437 1.00 90.75 88 TYR A CA 1
ATOM 706 C C . TYR A 1 88 ? 15.380 -1.953 -8.294 1.00 90.75 88 TYR A C 1
ATOM 708 O O . TYR A 1 88 ? 14.983 -1.026 -8.996 1.00 90.75 88 TYR A O 1
ATOM 716 N N . ALA A 1 89 ? 16.380 -1.798 -7.417 1.00 87.12 89 ALA A N 1
ATOM 717 C CA . ALA A 1 89 ? 17.077 -0.527 -7.214 1.00 87.12 89 ALA A CA 1
ATOM 718 C C . ALA A 1 89 ? 17.675 0.031 -8.520 1.00 87.12 89 ALA A C 1
ATOM 720 O O . ALA A 1 89 ? 17.525 1.220 -8.799 1.00 87.12 89 ALA A O 1
ATOM 721 N N . ASP A 1 90 ? 18.269 -0.830 -9.351 1.00 88.69 90 ASP A N 1
ATOM 722 C CA . ASP A 1 90 ? 18.835 -0.431 -10.644 1.00 88.69 90 ASP A CA 1
ATOM 723 C C . ASP A 1 90 ? 17.755 0.063 -11.617 1.00 88.69 90 ASP A C 1
ATOM 725 O O . ASP A 1 90 ? 17.953 1.059 -12.313 1.00 88.69 90 ASP A O 1
ATOM 729 N N . GLU A 1 91 ? 16.592 -0.595 -11.659 1.00 90.25 91 GLU A N 1
ATOM 730 C CA . GLU A 1 91 ? 15.469 -0.166 -12.502 1.00 90.25 91 GLU A CA 1
ATOM 731 C C . GLU A 1 91 ? 14.901 1.177 -12.030 1.00 90.25 91 GLU A C 1
ATOM 733 O O . GLU A 1 91 ? 14.700 2.080 -12.843 1.00 90.25 91 GLU A O 1
ATOM 738 N N . LEU A 1 92 ? 14.747 1.366 -10.715 1.00 87.69 92 LEU A N 1
ATOM 739 C CA . LEU A 1 92 ? 14.345 2.652 -10.137 1.00 87.69 92 LEU A CA 1
ATOM 740 C C . LEU A 1 92 ? 15.328 3.769 -10.505 1.00 87.69 92 LEU A C 1
ATOM 742 O O . LEU A 1 92 ? 14.910 4.861 -10.896 1.00 87.69 92 LEU A O 1
ATOM 746 N N . GLN A 1 93 ? 16.633 3.498 -10.438 1.00 87.81 93 GLN A N 1
ATOM 747 C CA . GLN A 1 93 ? 17.655 4.472 -10.809 1.00 87.81 93 GLN A CA 1
ATOM 748 C C . GLN A 1 93 ? 17.612 4.806 -12.307 1.00 87.81 93 GLN A C 1
ATOM 750 O O . GLN A 1 93 ? 17.722 5.978 -12.670 1.00 87.81 93 GLN A O 1
ATOM 755 N N . LYS A 1 94 ? 17.406 3.810 -13.180 1.00 89.94 94 LYS A N 1
ATOM 756 C CA . LYS A 1 94 ? 17.237 4.029 -14.628 1.00 89.94 94 LYS A CA 1
ATOM 757 C C . LYS A 1 94 ? 16.020 4.897 -14.929 1.00 89.94 94 LYS A C 1
ATOM 759 O O . LYS A 1 94 ? 16.103 5.776 -15.785 1.00 89.94 94 LYS A O 1
ATOM 764 N N . ILE A 1 95 ? 14.899 4.670 -14.246 1.00 86.50 95 ILE A N 1
ATOM 765 C CA . ILE A 1 95 ? 13.685 5.474 -14.434 1.00 86.50 95 ILE A CA 1
ATOM 766 C C . ILE A 1 95 ? 13.919 6.902 -13.948 1.00 86.50 95 ILE A C 1
ATOM 768 O O . ILE A 1 95 ? 13.625 7.842 -14.683 1.00 86.50 95 ILE A O 1
ATOM 772 N N . LYS A 1 96 ? 14.526 7.075 -12.770 1.00 86.88 96 LYS A N 1
ATOM 773 C CA . LYS A 1 96 ? 14.875 8.400 -12.249 1.00 86.88 96 LYS A CA 1
ATOM 774 C C . LYS A 1 96 ? 15.773 9.177 -13.216 1.00 86.88 96 LYS A C 1
ATOM 776 O O . LYS A 1 96 ? 15.468 10.315 -13.544 1.00 86.88 96 LYS A O 1
ATOM 781 N N . ALA A 1 97 ? 16.815 8.537 -13.750 1.00 88.75 97 ALA A N 1
ATOM 782 C CA . ALA A 1 97 ? 17.707 9.162 -14.724 1.00 88.75 97 ALA A CA 1
ATOM 783 C C . ALA A 1 97 ? 16.980 9.582 -16.015 1.00 88.75 97 ALA A C 1
ATOM 785 O O . ALA A 1 97 ? 17.290 10.630 -16.575 1.00 88.75 97 ALA A O 1
ATOM 786 N N . LYS A 1 98 ? 16.001 8.793 -16.483 1.00 86.62 98 LYS A N 1
ATOM 787 C CA . LYS A 1 98 ? 15.156 9.168 -17.630 1.00 86.62 98 LYS A CA 1
ATOM 788 C C . LYS A 1 98 ? 14.278 10.376 -17.317 1.00 86.62 98 LYS A C 1
ATOM 790 O O . LYS A 1 98 ? 14.166 11.260 -18.156 1.00 86.62 98 LYS A O 1
ATOM 795 N N . ILE A 1 99 ? 13.682 10.428 -16.126 1.00 85.00 99 ILE A N 1
ATOM 796 C CA . ILE A 1 99 ? 12.867 11.570 -15.688 1.00 85.00 99 ILE A CA 1
ATOM 797 C C . ILE A 1 99 ? 13.721 12.831 -15.604 1.00 85.00 99 ILE A C 1
ATOM 799 O O . ILE A 1 99 ? 13.299 13.879 -16.077 1.00 85.00 99 ILE A O 1
ATOM 803 N N . ASP A 1 100 ? 14.939 12.740 -15.071 1.00 84.94 100 ASP A N 1
ATOM 804 C CA . ASP A 1 100 ? 15.843 13.887 -14.955 1.00 84.94 100 ASP A CA 1
ATOM 805 C C . ASP A 1 100 ? 16.198 14.511 -16.315 1.00 84.94 100 ASP A C 1
ATOM 807 O O . ASP A 1 100 ? 16.445 15.715 -16.378 1.00 84.94 100 ASP A O 1
ATOM 811 N N . GLN A 1 101 ? 16.162 13.719 -17.393 1.00 88.44 101 GLN A N 1
ATOM 812 C CA . GLN A 1 101 ? 16.392 14.164 -18.772 1.00 88.44 101 GLN A CA 1
ATOM 813 C C . GLN A 1 101 ? 15.164 14.806 -19.437 1.00 88.44 101 GLN A C 1
ATOM 815 O O . GLN A 1 101 ? 15.321 15.436 -20.482 1.00 88.44 101 GLN A O 1
ATOM 820 N N . LEU A 1 102 ? 13.964 14.657 -18.867 1.00 86.31 102 LEU A N 1
ATOM 821 C CA . LEU A 1 102 ? 12.751 15.280 -19.398 1.00 86.31 102 LEU A CA 1
ATOM 822 C C . LEU A 1 102 ? 12.808 16.803 -19.238 1.00 86.31 102 LEU A C 1
ATOM 824 O O . LEU A 1 102 ? 13.276 17.328 -18.220 1.00 86.31 102 LEU A O 1
ATOM 828 N N . SER A 1 103 ? 12.273 17.521 -20.223 1.00 87.12 103 SER A N 1
ATOM 829 C CA . SER A 1 103 ? 12.055 18.961 -20.101 1.00 87.12 103 SER A CA 1
ATOM 830 C C . SER A 1 103 ? 11.024 19.274 -19.001 1.00 87.12 103 SER A C 1
ATOM 832 O O . SER A 1 103 ? 10.219 18.413 -18.638 1.00 87.12 103 SER A O 1
ATOM 834 N N . PRO A 1 104 ? 10.998 20.505 -18.456 1.00 83.38 104 PRO A N 1
ATOM 835 C CA . PRO A 1 104 ? 10.013 20.889 -17.441 1.00 83.38 104 PRO A CA 1
ATOM 836 C C . PRO A 1 104 ? 8.554 20.657 -17.867 1.00 83.38 104 PRO A C 1
ATOM 838 O O . PRO A 1 104 ? 7.730 20.262 -17.046 1.00 83.38 104 PRO A O 1
ATOM 841 N N . GLU A 1 105 ? 8.240 20.861 -19.148 1.00 84.75 105 GLU A N 1
ATOM 842 C CA . GLU A 1 105 ? 6.902 20.643 -19.711 1.00 84.75 105 GLU A CA 1
ATOM 843 C C . GLU A 1 105 ? 6.541 19.151 -19.739 1.00 84.75 105 GLU A C 1
ATOM 845 O O . GLU A 1 105 ? 5.449 18.761 -19.332 1.00 84.75 105 GLU A O 1
ATOM 850 N N . GLU A 1 106 ? 7.481 18.296 -20.147 1.00 82.44 106 GLU A N 1
ATOM 851 C CA . GLU A 1 106 ? 7.298 16.841 -20.149 1.00 82.44 106 GLU A CA 1
ATOM 852 C C . GLU A 1 106 ? 7.185 16.275 -18.730 1.00 82.44 106 GLU A C 1
ATOM 854 O O . GLU A 1 106 ? 6.381 15.372 -18.486 1.00 82.44 106 GLU A O 1
ATOM 859 N N . LYS A 1 107 ? 7.940 16.831 -17.773 1.00 78.69 107 LYS A N 1
ATOM 860 C CA . LYS A 1 107 ? 7.806 16.489 -16.350 1.00 78.69 107 LYS A CA 1
ATOM 861 C C . LYS A 1 107 ? 6.419 16.825 -15.819 1.00 78.69 107 LYS A C 1
ATOM 863 O O . LYS A 1 107 ? 5.851 16.020 -15.097 1.00 78.69 107 LYS A O 1
ATOM 868 N N . TYR A 1 108 ? 5.846 17.959 -16.224 1.00 73.56 108 TYR A N 1
ATOM 869 C CA . TYR A 1 108 ? 4.503 18.359 -15.796 1.00 73.56 108 TYR A CA 1
ATOM 870 C C . TYR A 1 108 ? 3.410 17.375 -16.247 1.00 73.56 108 TYR A C 1
ATOM 872 O O . TYR A 1 108 ? 2.393 17.218 -15.575 1.00 73.56 108 TYR A O 1
ATOM 880 N N . ILE A 1 109 ? 3.617 16.698 -17.379 1.00 76.62 109 ILE A N 1
ATOM 881 C CA . ILE A 1 109 ? 2.673 15.718 -17.938 1.00 76.62 109 ILE A CA 1
ATOM 882 C C . ILE A 1 109 ? 2.946 14.304 -17.392 1.00 76.62 109 ILE A C 1
ATOM 884 O O . ILE A 1 109 ? 2.044 13.464 -17.330 1.00 76.62 109 ILE A O 1
ATOM 888 N N . SER A 1 110 ? 4.184 14.023 -16.983 1.00 77.44 110 SER A N 1
ATOM 889 C CA . SER A 1 110 ? 4.597 12.722 -16.465 1.00 77.44 110 SER A CA 1
ATOM 890 C C . SER A 1 110 ? 4.241 12.549 -14.988 1.00 77.44 110 SER A C 1
ATOM 892 O O . SER A 1 110 ? 4.696 13.288 -14.122 1.00 77.44 110 SER A O 1
ATOM 894 N N . ASN A 1 111 ? 3.508 11.484 -14.663 1.00 77.62 111 ASN A N 1
ATOM 895 C CA . ASN A 1 111 ? 3.256 11.106 -13.268 1.00 77.62 111 ASN A CA 1
ATOM 896 C C . ASN A 1 111 ? 4.441 10.376 -12.608 1.00 77.62 111 ASN A C 1
ATOM 898 O O . ASN A 1 111 ? 4.390 10.091 -11.413 1.00 77.62 111 ASN A O 1
ATOM 902 N N . ALA A 1 112 ? 5.494 10.059 -13.366 1.00 73.44 112 ALA A N 1
ATOM 903 C CA . ALA A 1 112 ? 6.550 9.161 -12.911 1.00 73.44 112 ALA A CA 1
ATOM 904 C C . ALA A 1 112 ? 7.396 9.754 -11.767 1.00 73.44 112 ALA A C 1
ATOM 906 O O . ALA A 1 112 ? 7.880 9.015 -10.915 1.00 73.44 112 ALA A O 1
ATOM 907 N N . GLU A 1 113 ? 7.561 11.081 -11.710 1.00 76.19 113 GLU A N 1
ATOM 908 C CA . GLU A 1 113 ? 8.268 11.738 -10.599 1.00 76.19 113 GLU A CA 1
ATOM 909 C C . GLU A 1 113 ? 7.487 11.603 -9.285 1.00 76.19 113 GLU A C 1
ATOM 911 O O . GLU A 1 113 ? 8.059 11.250 -8.254 1.00 76.19 113 GLU A O 1
ATOM 916 N N . ILE A 1 114 ? 6.167 11.801 -9.348 1.00 73.75 114 ILE A N 1
ATOM 917 C CA . ILE A 1 114 ? 5.256 11.642 -8.209 1.00 73.75 114 ILE A CA 1
ATOM 918 C C . ILE A 1 114 ? 5.264 10.183 -7.739 1.00 73.75 114 ILE A C 1
ATOM 920 O O . ILE A 1 114 ? 5.438 9.928 -6.555 1.00 73.75 114 ILE A O 1
ATOM 924 N N . GLU A 1 115 ? 5.161 9.224 -8.662 1.00 77.81 115 GLU A N 1
ATOM 925 C CA . GLU A 1 115 ? 5.145 7.785 -8.354 1.00 77.81 115 GLU A CA 1
ATOM 926 C C . GLU A 1 115 ? 6.416 7.284 -7.653 1.00 77.81 115 GLU A C 1
ATOM 928 O O . GLU A 1 115 ? 6.339 6.345 -6.869 1.00 77.81 115 GLU A O 1
ATOM 933 N N . ILE A 1 116 ? 7.575 7.888 -7.932 1.00 76.00 116 ILE A N 1
ATOM 934 C CA . ILE A 1 116 ? 8.858 7.519 -7.310 1.00 76.00 116 ILE A CA 1
ATOM 935 C C . ILE A 1 116 ? 9.074 8.247 -5.981 1.00 76.00 116 ILE A C 1
ATOM 937 O O . ILE A 1 116 ? 9.731 7.713 -5.085 1.00 76.00 116 ILE A O 1
ATOM 941 N N . ALA A 1 117 ? 8.589 9.485 -5.874 1.00 76.31 117 ALA A N 1
ATOM 942 C CA . ALA A 1 117 ? 8.700 10.283 -4.659 1.00 76.31 117 ALA A CA 1
ATOM 943 C C . ALA A 1 117 ? 7.722 9.816 -3.568 1.00 76.31 117 ALA A C 1
ATOM 945 O O . ALA A 1 117 ? 8.044 9.871 -2.379 1.00 76.31 117 ALA A O 1
ATOM 946 N N . GLU A 1 118 ? 6.538 9.361 -3.968 1.00 76.12 118 GLU A N 1
ATOM 947 C CA . GLU A 1 118 ? 5.566 8.696 -3.106 1.00 76.12 118 GLU A CA 1
ATOM 948 C C . GLU A 1 118 ? 5.939 7.226 -2.908 1.00 76.12 118 GLU A C 1
ATOM 950 O O . GLU A 1 118 ? 6.537 6.631 -3.792 1.00 76.12 118 GLU A O 1
ATOM 955 N N . ASP A 1 119 ? 5.569 6.647 -1.758 1.00 82.69 119 ASP A N 1
ATOM 956 C CA . ASP A 1 119 ? 5.885 5.270 -1.339 1.00 82.69 119 ASP A CA 1
ATOM 957 C C . ASP A 1 119 ? 5.869 4.264 -2.515 1.00 82.69 119 ASP A C 1
ATOM 959 O O . ASP A 1 119 ? 4.782 3.851 -2.951 1.00 82.69 119 ASP A O 1
ATOM 963 N N . PRO A 1 120 ? 7.051 3.941 -3.086 1.00 87.81 120 PRO A N 1
ATOM 964 C CA . PRO A 1 120 ? 7.129 3.358 -4.414 1.00 87.81 120 PRO A CA 1
ATOM 965 C C . PRO A 1 120 ? 6.818 1.868 -4.374 1.00 87.81 120 PRO A C 1
ATOM 967 O O . PRO A 1 120 ? 7.224 1.134 -3.467 1.00 87.81 120 PRO A O 1
ATOM 970 N N . ILE A 1 121 ? 6.135 1.409 -5.416 1.00 91.50 121 ILE A N 1
ATOM 971 C CA . ILE A 1 121 ? 5.686 0.034 -5.584 1.00 91.50 121 ILE A CA 1
ATOM 972 C C . ILE A 1 121 ? 6.111 -0.450 -6.961 1.00 91.50 121 ILE A C 1
ATOM 974 O O . ILE A 1 121 ? 5.766 0.141 -7.984 1.00 91.50 121 ILE A O 1
ATOM 978 N N . ILE A 1 122 ? 6.849 -1.556 -6.988 1.00 93.94 122 ILE A N 1
ATOM 979 C CA . ILE A 1 122 ? 7.220 -2.218 -8.235 1.00 93.94 122 ILE A CA 1
ATOM 980 C C . ILE A 1 122 ? 6.043 -3.059 -8.706 1.00 93.94 122 ILE A C 1
ATOM 982 O O . ILE A 1 122 ? 5.523 -3.882 -7.949 1.00 93.94 122 ILE A O 1
ATOM 986 N N . VAL A 1 123 ? 5.663 -2.890 -9.967 1.00 94.06 123 VAL A N 1
ATOM 987 C CA . VAL A 1 123 ? 4.655 -3.714 -10.624 1.00 94.06 123 VAL A CA 1
ATOM 988 C C . VAL A 1 123 ? 5.367 -4.706 -11.529 1.00 94.06 123 VAL A C 1
ATOM 990 O O . VAL A 1 123 ? 6.113 -4.332 -12.437 1.00 94.06 123 VAL A O 1
ATOM 993 N N . LEU A 1 124 ? 5.131 -5.987 -11.275 1.00 94.69 124 LEU A N 1
ATOM 994 C CA . LEU A 1 124 ? 5.546 -7.068 -12.150 1.00 94.69 124 LEU A CA 1
ATOM 995 C C . LEU A 1 124 ? 4.353 -7.591 -12.931 1.00 94.69 124 LEU A C 1
ATOM 997 O O . LEU A 1 124 ? 3.267 -7.750 -12.373 1.00 94.69 124 LEU A O 1
ATOM 1001 N N . LYS A 1 125 ? 4.603 -7.961 -14.182 1.00 95.31 125 LYS A N 1
ATOM 1002 C CA . LYS A 1 125 ? 3.684 -8.715 -15.027 1.00 95.31 125 LYS A CA 1
ATOM 1003 C C . LYS A 1 125 ? 4.380 -9.982 -15.500 1.00 95.31 125 LYS A C 1
ATOM 1005 O O . LYS A 1 125 ? 5.465 -9.924 -16.071 1.00 95.31 125 LYS A O 1
ATOM 1010 N N . ASN A 1 126 ? 3.791 -11.145 -15.238 1.00 95.25 126 ASN A N 1
ATOM 1011 C CA . ASN A 1 126 ? 4.375 -12.454 -15.543 1.00 95.25 126 ASN A CA 1
ATOM 1012 C C . ASN A 1 126 ? 5.816 -12.612 -15.007 1.00 95.25 126 ASN A C 1
ATOM 1014 O O . ASN A 1 126 ? 6.681 -13.147 -15.691 1.00 95.25 126 ASN A O 1
ATOM 1018 N N . ASN A 1 127 ? 6.078 -12.132 -13.783 1.00 92.62 127 ASN A N 1
ATOM 1019 C CA . ASN A 1 127 ? 7.403 -12.078 -13.135 1.00 92.62 127 ASN A CA 1
ATOM 1020 C C . ASN A 1 127 ? 8.457 -11.182 -13.822 1.00 92.62 127 ASN A C 1
ATOM 1022 O O . ASN A 1 127 ? 9.624 -11.223 -13.433 1.00 92.62 127 ASN A O 1
ATOM 1026 N N . HIS A 1 128 ? 8.071 -10.353 -14.789 1.00 93.75 128 HIS A N 1
ATOM 1027 C CA . HIS A 1 128 ? 8.941 -9.346 -15.392 1.00 93.75 128 HIS A CA 1
ATOM 1028 C C . HIS A 1 128 ? 8.588 -7.955 -14.878 1.00 93.75 128 HIS A C 1
ATOM 1030 O O . HIS A 1 128 ? 7.424 -7.677 -14.601 1.00 93.75 128 HIS A O 1
ATOM 1036 N N . PHE A 1 129 ? 9.595 -7.090 -14.747 1.00 93.00 129 PHE A N 1
ATOM 1037 C CA . PHE A 1 129 ? 9.386 -5.683 -14.421 1.00 93.00 129 PHE A CA 1
ATOM 1038 C C . PHE A 1 129 ? 8.504 -5.029 -15.493 1.00 93.00 129 PHE A C 1
ATOM 1040 O O . PHE A 1 129 ? 8.867 -5.040 -16.668 1.00 93.00 129 PHE A O 1
ATOM 1047 N N . GLU A 1 130 ? 7.362 -4.481 -15.082 1.00 92.62 130 GLU A N 1
ATOM 1048 C CA . GLU A 1 130 ? 6.423 -3.781 -15.964 1.00 92.62 130 GLU A CA 1
ATOM 1049 C C . GLU A 1 130 ? 6.537 -2.267 -15.753 1.00 92.62 130 GLU A C 1
ATOM 1051 O O . GLU A 1 130 ? 6.755 -1.513 -16.701 1.00 92.62 130 GLU A O 1
ATOM 1056 N N . SER A 1 131 ? 6.398 -1.813 -14.504 1.00 90.75 131 SER A N 1
ATOM 1057 C CA . SER A 1 131 ? 6.371 -0.389 -14.164 1.00 90.75 131 SER A CA 1
ATOM 1058 C C . SER A 1 131 ? 6.628 -0.126 -12.675 1.00 90.75 131 SER A C 1
ATOM 1060 O O . SER A 1 131 ? 6.800 -1.044 -11.868 1.00 90.75 131 SER A O 1
ATOM 1062 N N . VAL A 1 132 ? 6.653 1.158 -12.315 1.00 90.75 132 VAL A N 1
ATOM 1063 C CA . VAL A 1 132 ? 6.608 1.651 -10.932 1.00 90.75 132 VAL A CA 1
ATOM 1064 C C . VAL A 1 132 ? 5.296 2.402 -10.758 1.00 90.75 132 VAL A C 1
ATOM 1066 O O . VAL A 1 132 ? 4.835 3.064 -11.682 1.00 90.75 132 VAL A O 1
ATOM 1069 N N . THR A 1 133 ? 4.690 2.292 -9.585 1.00 91.38 133 THR A N 1
ATOM 1070 C CA . THR A 1 133 ? 3.559 3.118 -9.160 1.00 91.38 133 THR A CA 1
ATOM 1071 C C . THR A 1 133 ? 3.752 3.526 -7.701 1.00 91.38 133 THR A C 1
ATOM 1073 O O . THR A 1 133 ? 4.750 3.149 -7.090 1.00 91.38 133 THR A O 1
ATOM 1076 N N . SER A 1 134 ? 2.807 4.264 -7.125 1.00 89.94 134 SER A N 1
ATOM 1077 C CA . SER A 1 134 ? 2.781 4.555 -5.690 1.00 89.94 134 SER A CA 1
ATOM 1078 C C . SER A 1 134 ? 1.613 3.860 -5.004 1.00 89.94 134 SER A C 1
ATOM 1080 O O . SER A 1 134 ? 0.630 3.460 -5.641 1.00 89.94 134 SER A O 1
ATOM 1082 N N . ARG A 1 135 ? 1.693 3.755 -3.676 1.00 89.31 135 ARG A N 1
ATOM 1083 C CA . ARG A 1 135 ? 0.582 3.288 -2.838 1.00 89.31 135 ARG A CA 1
ATOM 1084 C C . ARG A 1 135 ? -0.730 4.009 -3.147 1.00 89.31 135 ARG A C 1
ATOM 1086 O O . ARG A 1 135 ? -1.735 3.346 -3.391 1.00 89.31 135 ARG A O 1
ATOM 1093 N N . GLU A 1 136 ? -0.727 5.338 -3.220 1.00 88.12 136 GLU A N 1
ATOM 1094 C CA . GLU A 1 136 ? -1.945 6.099 -3.521 1.00 88.12 136 GLU A CA 1
ATOM 1095 C C . GLU A 1 136 ? -2.432 5.866 -4.952 1.00 88.12 136 GLU A C 1
ATOM 1097 O O . GLU A 1 136 ? -3.622 5.642 -5.176 1.00 88.12 136 GLU A O 1
ATOM 1102 N N . ARG A 1 137 ? -1.526 5.856 -5.932 1.00 89.19 137 ARG A N 1
ATOM 1103 C CA . ARG A 1 137 ? -1.906 5.720 -7.345 1.00 89.19 137 ARG A CA 1
ATOM 1104 C C . ARG A 1 137 ? -2.397 4.325 -7.703 1.00 89.19 137 ARG A C 1
ATOM 1106 O O . ARG A 1 137 ? -3.269 4.195 -8.562 1.00 89.19 137 ARG A O 1
ATOM 1113 N N . SER A 1 138 ? -1.933 3.302 -6.986 1.00 90.62 138 SER A N 1
ATOM 1114 C CA . SER A 1 138 ? -2.423 1.931 -7.138 1.00 90.62 138 SER A CA 1
ATOM 1115 C C . SER A 1 138 ? -3.943 1.812 -6.941 1.00 90.62 138 SER A C 1
ATOM 1117 O O . SER A 1 138 ? -4.575 0.996 -7.609 1.00 90.62 138 SER A O 1
ATOM 1119 N N . LYS A 1 139 ? -4.554 2.667 -6.102 1.00 91.12 139 LYS A N 1
ATOM 1120 C CA . LYS A 1 139 ? -6.004 2.676 -5.812 1.00 91.12 139 LYS A CA 1
ATOM 1121 C C . LYS A 1 139 ? -6.859 3.004 -7.039 1.00 91.12 139 LYS A C 1
ATOM 1123 O O . LYS A 1 139 ? -8.032 2.651 -7.081 1.00 91.12 139 LYS A O 1
ATOM 1128 N N . TYR A 1 140 ? -6.271 3.655 -8.043 1.00 88.88 140 TYR A N 1
ATOM 1129 C CA . TYR A 1 140 ? -6.948 4.058 -9.279 1.00 88.88 140 TYR A CA 1
ATOM 1130 C C . TYR A 1 140 ? -6.765 3.051 -10.427 1.00 88.88 140 TYR A C 1
ATOM 1132 O O . TYR A 1 140 ? -7.270 3.249 -11.536 1.00 88.88 140 TYR A O 1
ATOM 1140 N N . LEU A 1 141 ? -6.043 1.950 -10.194 1.00 88.56 141 LEU A N 1
ATOM 1141 C CA . LEU A 1 141 ? -5.876 0.890 -11.182 1.00 88.56 141 LEU A CA 1
ATOM 1142 C C . LEU A 1 141 ? -7.153 0.041 -11.234 1.00 88.56 141 LEU A C 1
ATOM 1144 O O . LEU A 1 141 ? -7.394 -0.787 -10.368 1.00 88.56 141 LEU A O 1
ATOM 1148 N N . LYS A 1 142 ? -7.961 0.202 -12.290 1.00 85.06 142 LYS A N 1
ATOM 1149 C CA . LYS A 1 142 ? -9.281 -0.459 -12.438 1.00 85.06 142 LYS A CA 1
ATOM 1150 C C . LYS A 1 142 ? -9.288 -1.989 -12.336 1.00 85.06 142 LYS A C 1
ATOM 1152 O O . LYS A 1 142 ? -10.337 -2.577 -12.110 1.00 85.06 142 LYS A O 1
ATOM 1157 N N . HIS A 1 143 ? -8.152 -2.631 -12.581 1.00 86.44 143 HIS A N 1
ATOM 1158 C CA . HIS A 1 143 ? -8.000 -4.086 -12.522 1.00 86.44 143 HIS A CA 1
ATOM 1159 C C . HIS A 1 143 ? -7.404 -4.563 -11.190 1.00 86.44 143 HIS A C 1
ATOM 1161 O O . HIS A 1 143 ? -7.296 -5.766 -10.974 1.00 86.44 143 HIS A O 1
ATOM 1167 N N . ALA A 1 144 ? -7.025 -3.638 -10.306 1.00 92.06 144 ALA A N 1
ATOM 1168 C CA . ALA A 1 144 ? -6.435 -3.929 -9.015 1.00 92.06 144 ALA A CA 1
ATOM 1169 C C . ALA A 1 144 ? -7.445 -3.683 -7.891 1.00 92.06 144 ALA A C 1
ATOM 1171 O O . ALA A 1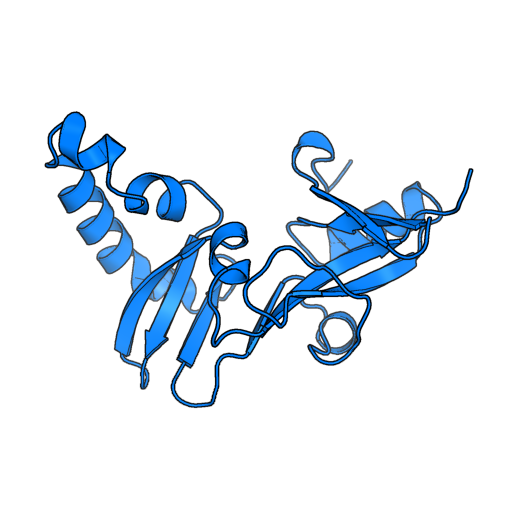 144 ? -8.156 -2.680 -7.861 1.00 92.06 144 ALA A O 1
ATOM 1172 N N . LYS A 1 145 ? -7.467 -4.598 -6.930 1.00 95.38 145 LYS A N 1
ATOM 1173 C CA . LYS A 1 145 ? -8.111 -4.435 -5.634 1.00 95.38 145 LYS A CA 1
ATOM 1174 C C . LYS A 1 145 ? -7.017 -4.122 -4.632 1.00 95.38 145 LYS A C 1
ATOM 1176 O O . LYS A 1 145 ? -6.172 -4.971 -4.345 1.00 95.38 145 LYS A O 1
ATOM 1181 N N . VAL A 1 146 ? -7.018 -2.895 -4.136 1.00 95.12 146 VAL A N 1
ATOM 1182 C CA . VAL A 1 146 ? -6.020 -2.418 -3.182 1.00 95.12 146 VAL A CA 1
ATOM 1183 C C . VAL A 1 146 ? -6.594 -2.513 -1.786 1.00 95.12 146 VAL A C 1
ATOM 1185 O O . VAL A 1 146 ? -7.738 -2.137 -1.547 1.00 95.12 146 VAL A O 1
ATOM 1188 N N . TYR A 1 147 ? -5.791 -3.005 -0.860 1.00 95.50 147 TYR A N 1
ATOM 1189 C CA . TYR A 1 147 ? -6.163 -3.179 0.527 1.00 95.50 147 TYR A CA 1
ATOM 1190 C C . TYR A 1 147 ? -5.151 -2.470 1.413 1.00 95.50 147 TYR A C 1
ATOM 1192 O O . TYR A 1 147 ? -3.940 -2.591 1.221 1.00 95.50 147 TYR A O 1
ATOM 1200 N N . GLU A 1 148 ? -5.653 -1.760 2.413 1.00 94.62 148 GLU A N 1
ATOM 1201 C CA . GLU A 1 148 ? -4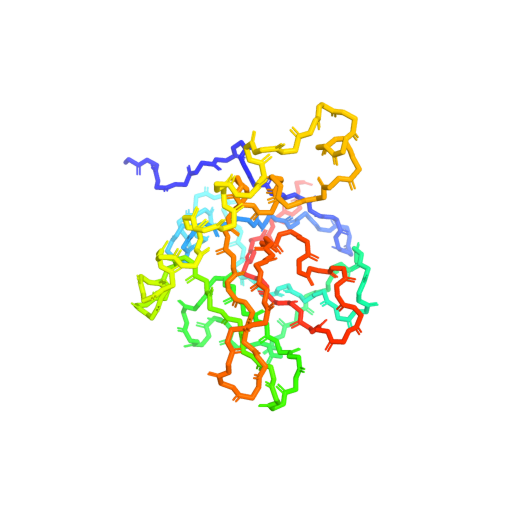.851 -1.067 3.408 1.00 94.62 148 GLU A CA 1
ATOM 1202 C C . GLU A 1 148 ? -5.352 -1.369 4.808 1.00 94.62 148 GLU A C 1
ATOM 1204 O O . GLU A 1 148 ? -6.550 -1.540 5.036 1.00 94.62 148 GLU A O 1
ATOM 1209 N N . ILE A 1 149 ? -4.436 -1.378 5.769 1.00 95.62 149 ILE A N 1
ATOM 1210 C CA . ILE A 1 149 ? -4.825 -1.369 7.170 1.00 95.62 149 ILE A CA 1
ATOM 1211 C C . ILE A 1 149 ? -5.196 0.056 7.601 1.00 95.62 149 ILE A C 1
ATOM 1213 O O . ILE A 1 149 ? -4.569 1.041 7.194 1.00 95.62 149 ILE A O 1
ATOM 1217 N N . GLY A 1 150 ? -6.218 0.161 8.440 1.00 95.69 150 GLY A N 1
ATOM 1218 C CA . GLY A 1 150 ? -6.696 1.414 8.993 1.00 95.69 150 GLY A CA 1
ATOM 1219 C C . GLY A 1 150 ? -7.104 1.302 10.456 1.00 95.69 150 GLY A C 1
ATOM 1220 O O . GLY A 1 150 ? -7.181 0.216 11.033 1.00 95.69 150 GLY A O 1
ATOM 1221 N N . VAL A 1 151 ? -7.394 2.454 11.053 1.00 97.00 151 VAL A N 1
ATOM 1222 C CA . VAL A 1 151 ? -7.975 2.565 12.391 1.00 97.00 151 VAL A CA 1
ATOM 1223 C C . VAL A 1 151 ? -9.318 3.261 12.294 1.00 97.00 151 VAL A C 1
ATOM 1225 O O . VAL A 1 151 ? -9.399 4.436 11.943 1.00 97.00 151 VAL A O 1
ATOM 1228 N N . LEU A 1 152 ? -10.363 2.529 12.651 1.00 95.81 152 LEU A N 1
ATOM 1229 C CA . LEU A 1 152 ? -11.695 3.056 12.876 1.00 95.81 152 LEU A CA 1
ATOM 1230 C C . LEU A 1 152 ? -11.712 3.783 14.222 1.00 95.81 152 LEU A C 1
ATOM 1232 O O . LEU A 1 152 ? -11.486 3.169 15.267 1.00 95.81 152 LEU A O 1
ATOM 1236 N N . LEU A 1 153 ? -11.940 5.090 14.197 1.00 94.19 153 LEU A N 1
ATOM 1237 C CA . LEU A 1 153 ? -11.968 5.921 15.394 1.00 94.19 153 LEU A CA 1
ATOM 1238 C C . LEU A 1 153 ? -13.362 5.902 16.040 1.00 94.19 153 LEU A C 1
ATOM 1240 O O . LEU A 1 153 ? -14.366 5.864 15.320 1.00 94.19 153 LEU A O 1
ATOM 1244 N N . PRO A 1 154 ? -13.445 5.950 17.382 1.00 89.38 154 PRO A N 1
ATOM 1245 C CA . PRO A 1 154 ? -14.723 6.055 18.072 1.00 89.38 154 PRO A CA 1
ATOM 1246 C C . PRO A 1 154 ? -15.445 7.344 17.658 1.00 89.38 154 PRO A C 1
ATOM 1248 O O . PRO A 1 154 ? -14.815 8.384 17.447 1.00 89.38 154 PRO A O 1
ATOM 1251 N N . GLN A 1 155 ? -16.773 7.278 17.538 1.00 80.06 155 GLN A N 1
ATOM 1252 C CA . GLN A 1 155 ? -17.581 8.487 17.378 1.00 80.06 155 GLN A CA 1
ATOM 1253 C C . GLN A 1 155 ? -17.445 9.334 18.648 1.00 80.06 155 GLN A C 1
ATOM 1255 O O . GLN A 1 155 ? -17.560 8.806 19.755 1.00 80.06 155 GLN A O 1
ATOM 1260 N N . SER A 1 156 ? -17.124 10.617 18.466 1.00 62.12 156 SER A N 1
ATOM 1261 C CA . SER A 1 156 ? -17.114 11.613 19.546 1.00 62.12 156 SER A CA 1
ATOM 1262 C C . SER A 1 156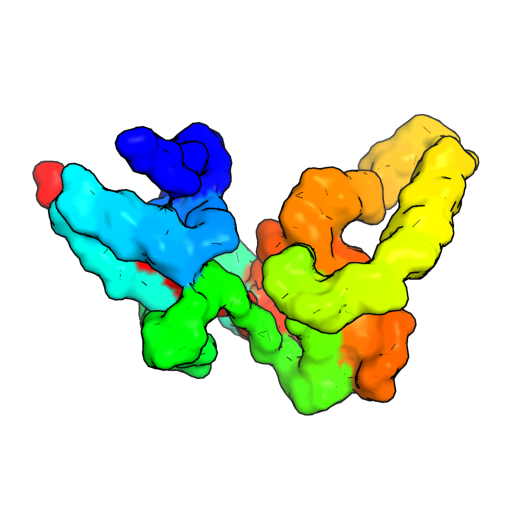 ? -18.529 12.003 19.946 1.00 62.12 156 SER A C 1
ATOM 1264 O O . SER A 1 156 ? -19.390 12.051 19.038 1.00 62.12 156 SER A O 1
#